Protein AF-A0A2N1MF14-F1 (afdb_monomer_lite)

Radius of gyration: 19.64 Å; chains: 1; bounding box: 44×33×58 Å

Foldseek 3Di:
DALVVLLVVLVVVLVVLVDPPDDLVNLLVVLVVDDLPVLDDPPPLVDQPPDADPVQFDPVVLVVDDPVVVVDTDGDFDPQVLRVLSVVCCRRPNGSPSSSSVLSSVLSVCSNCVVVVLPDVVLVVVPPPVVVPDPDDDDPPVDRPCRVVSSVVSSVSSDPRD

pLDDT: mean 80.28, std 15.84, range [40.56, 95.56]

Sequence (162 aa):
MNSTTAKNVLYDIFDFFCGNNITLNDIITYGNQIDLNNILLPTNFRTIYEEWDYNRRDDEAMKLISEKYADHVCIRSTADGNCFFNSALLIVYGHEENHIQLRLAVMIELMANADYYLQQKIFEQDVLYRDEALNTNMEKVDIFKKTQEYIAELKLMCKPHS

Organism: NCBI:txid588596

Structure (mmCIF, N/CA/C/O backbone):
data_AF-A0A2N1MF14-F1
#
_entry.id   AF-A0A2N1MF14-F1
#
loop_
_atom_site.group_PDB
_atom_site.id
_atom_site.type_symbol
_atom_site.label_atom_id
_atom_site.label_alt_id
_atom_site.label_comp_id
_atom_site.label_asym_id
_atom_site.label_entity_id
_atom_site.label_seq_id
_atom_site.pdbx_PDB_ins_code
_atom_site.Cartn_x
_atom_site.Cartn_y
_atom_site.Cartn_z
_atom_site.occupancy
_atom_site.B_iso_or_equiv
_atom_site.auth_seq_id
_atom_site.auth_comp_id
_atom_site.auth_asym_id
_atom_site.auth_atom_id
_atom_site.pdbx_PDB_model_num
ATOM 1 N N . MET A 1 1 ? -9.882 5.876 -11.319 1.00 81.31 1 MET A N 1
ATOM 2 C CA . MET A 1 1 ? -9.569 7.183 -10.679 1.00 81.31 1 MET A CA 1
ATOM 3 C C . MET A 1 1 ? -8.249 7.770 -11.212 1.00 81.31 1 MET A C 1
ATOM 5 O O . MET A 1 1 ? -7.378 6.991 -11.582 1.00 81.31 1 MET A O 1
ATOM 9 N N . ASN A 1 2 ? -8.071 9.103 -11.271 1.00 86.25 2 ASN A N 1
ATOM 10 C CA . ASN A 1 2 ? -6.777 9.723 -11.638 1.00 86.25 2 ASN A CA 1
ATOM 11 C C . ASN A 1 2 ? -5.845 9.894 -10.415 1.00 86.25 2 ASN A C 1
ATOM 13 O O . ASN A 1 2 ? -6.306 9.830 -9.275 1.00 86.25 2 ASN A O 1
ATOM 17 N N . SER A 1 3 ? -4.548 10.135 -10.649 1.00 86.00 3 SER A N 1
ATOM 18 C CA . SER A 1 3 ? -3.541 10.223 -9.576 1.00 86.00 3 SER A CA 1
ATOM 19 C C . SER A 1 3 ? -3.834 11.335 -8.561 1.00 86.00 3 SER A C 1
ATOM 21 O O . SER A 1 3 ? -3.721 11.102 -7.363 1.00 86.00 3 SER A O 1
ATOM 23 N N . THR A 1 4 ? -4.269 12.520 -9.004 1.00 89.69 4 THR A N 1
ATOM 24 C CA . THR A 1 4 ? -4.602 13.641 -8.107 1.00 89.69 4 THR A CA 1
ATOM 25 C C . THR A 1 4 ? -5.747 13.286 -7.165 1.00 89.69 4 THR A C 1
ATOM 27 O O . THR A 1 4 ? -5.641 13.498 -5.961 1.00 89.69 4 THR A O 1
ATOM 30 N N . THR A 1 5 ? -6.822 12.696 -7.689 1.00 90.25 5 THR A N 1
ATOM 31 C CA . THR A 1 5 ? -7.945 12.233 -6.868 1.00 90.25 5 THR A CA 1
ATOM 32 C C . THR A 1 5 ? -7.494 11.153 -5.886 1.00 90.25 5 THR A C 1
ATOM 34 O O . THR A 1 5 ? -7.848 11.230 -4.717 1.00 90.25 5 THR A O 1
ATOM 37 N N . ALA A 1 6 ? -6.661 10.201 -6.317 1.00 89.81 6 ALA A N 1
ATOM 38 C CA . ALA A 1 6 ? -6.153 9.154 -5.432 1.00 89.81 6 ALA A CA 1
ATOM 39 C C . ALA A 1 6 ? -5.268 9.707 -4.300 1.00 89.81 6 ALA A C 1
ATOM 41 O O . ALA A 1 6 ? -5.379 9.253 -3.165 1.00 89.81 6 ALA A O 1
ATOM 42 N N . LYS A 1 7 ? -4.440 10.728 -4.578 1.00 91.38 7 LYS A N 1
ATOM 43 C CA . LYS A 1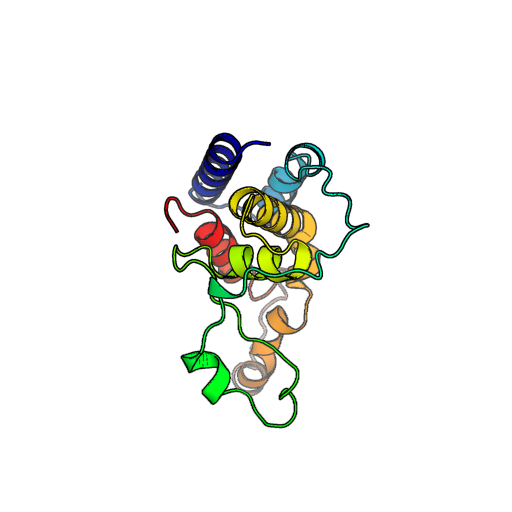 7 ? -3.668 11.439 -3.542 1.00 91.38 7 LYS A CA 1
ATOM 44 C C . LYS A 1 7 ? -4.578 12.118 -2.528 1.00 91.38 7 LYS A C 1
ATOM 46 O O . LYS A 1 7 ? -4.336 11.987 -1.337 1.00 91.38 7 LYS A O 1
ATOM 51 N N . ASN A 1 8 ? -5.628 12.795 -2.991 1.00 91.81 8 ASN A N 1
ATOM 52 C CA . ASN A 1 8 ? -6.576 13.453 -2.093 1.00 91.81 8 ASN A CA 1
ATOM 53 C C . ASN A 1 8 ? -7.269 12.438 -1.174 1.00 91.81 8 ASN A C 1
ATOM 55 O O . ASN A 1 8 ? -7.313 12.661 0.025 1.00 91.81 8 ASN A O 1
ATOM 59 N N . VAL A 1 9 ? -7.697 11.285 -1.700 1.00 92.06 9 VAL A N 1
ATOM 60 C CA . VAL A 1 9 ? -8.296 10.228 -0.865 1.00 92.06 9 VAL A CA 1
ATOM 61 C C . VAL A 1 9 ? -7.286 9.665 0.142 1.00 92.06 9 VAL A C 1
ATOM 63 O O . VAL A 1 9 ? -7.636 9.444 1.296 1.00 92.06 9 VAL A O 1
ATOM 66 N N . LEU A 1 10 ? -6.019 9.464 -0.245 1.00 93.12 10 LEU A N 1
ATOM 67 C CA . LEU A 1 10 ? -4.971 9.078 0.712 1.00 93.12 10 LEU A CA 1
ATOM 68 C C . LEU A 1 10 ? -4.800 10.123 1.824 1.00 93.12 10 LEU A C 1
ATOM 70 O O . LEU A 1 10 ? -4.579 9.745 2.971 1.00 93.12 10 LEU A O 1
ATOM 74 N N . TYR A 1 11 ? -4.922 11.413 1.503 1.00 93.19 11 TYR A N 1
ATOM 75 C CA . TYR A 1 11 ? -4.852 12.492 2.492 1.00 93.19 11 TYR A CA 1
ATOM 76 C C . TYR A 1 11 ? -6.065 12.484 3.419 1.00 93.19 11 TYR A C 1
ATOM 78 O O . TYR A 1 11 ? -5.887 12.573 4.629 1.00 93.19 11 TYR A O 1
ATOM 86 N N . ASP A 1 12 ? -7.266 12.266 2.884 1.00 93.50 12 ASP A N 1
ATOM 87 C CA . ASP A 1 12 ? -8.482 12.127 3.689 1.00 93.50 12 ASP A CA 1
ATOM 88 C C . ASP A 1 12 ? -8.366 10.941 4.668 1.00 93.50 12 ASP A C 1
ATOM 90 O O . ASP A 1 12 ? -8.719 11.055 5.844 1.00 93.50 12 ASP A O 1
ATOM 94 N N . ILE A 1 13 ? -7.793 9.816 4.217 1.00 94.44 13 ILE A N 1
ATOM 95 C CA . ILE A 1 13 ? -7.504 8.655 5.074 1.00 94.44 13 ILE A CA 1
ATOM 96 C C . ILE A 1 13 ? -6.434 8.998 6.127 1.00 94.44 13 ILE A C 1
ATOM 98 O O . ILE A 1 13 ? -6.546 8.598 7.287 1.00 94.44 13 ILE A O 1
ATOM 102 N N . PHE A 1 14 ? -5.387 9.740 5.761 1.00 94.69 14 PHE A N 1
ATOM 103 C CA . PHE A 1 14 ? -4.358 10.173 6.710 1.00 94.69 14 PHE A CA 1
ATOM 104 C C . PHE A 1 14 ? -4.931 11.066 7.817 1.00 94.69 14 PHE A C 1
ATOM 106 O O . PHE A 1 14 ? -4.598 10.885 8.992 1.00 94.69 14 PHE A O 1
ATOM 113 N N . ASP A 1 15 ? -5.804 12.003 7.450 1.00 93.44 15 ASP A N 1
ATOM 114 C CA . ASP A 1 15 ? -6.490 12.889 8.388 1.00 93.44 15 ASP A CA 1
ATOM 115 C C . ASP A 1 15 ? -7.451 12.102 9.279 1.00 93.44 15 ASP A C 1
ATOM 117 O O . ASP A 1 15 ? -7.472 12.323 10.494 1.00 93.44 15 ASP A O 1
ATOM 121 N N . PHE A 1 16 ? -8.154 11.109 8.719 1.00 94.06 16 PHE A N 1
ATOM 122 C CA . PHE A 1 16 ? -8.914 10.134 9.500 1.00 94.06 16 PHE A CA 1
ATOM 123 C C . PHE A 1 16 ? -8.021 9.475 10.559 1.00 94.06 16 PHE A C 1
ATOM 125 O O . PHE A 1 16 ? -8.363 9.547 11.736 1.00 94.06 16 PHE A O 1
ATOM 132 N N . PHE A 1 17 ? -6.834 8.968 10.191 1.00 92.56 17 PHE A N 1
ATOM 133 C CA . PHE A 1 17 ? -5.836 8.401 11.118 1.00 92.56 17 PHE A CA 1
ATOM 134 C C . PHE A 1 17 ? -5.217 9.401 12.117 1.00 92.56 17 PHE A C 1
ATOM 136 O O . PHE A 1 17 ? -4.496 9.008 13.044 1.00 92.56 17 PHE A O 1
ATOM 143 N N . CYS A 1 18 ? -5.422 10.704 11.936 1.00 89.44 18 CYS A N 1
ATOM 144 C CA . CYS A 1 18 ? -5.011 11.731 12.895 1.00 89.44 18 CYS A CA 1
ATOM 145 C C . CYS A 1 18 ? -6.083 12.036 13.947 1.00 89.44 18 CYS A C 1
ATOM 147 O O . CYS A 1 18 ? -5.783 12.740 14.913 1.00 89.44 18 CYS A O 1
ATOM 149 N N . GLY A 1 19 ? -7.290 11.483 13.803 1.00 84.75 19 GLY A N 1
ATOM 150 C CA . GLY A 1 19 ? -8.318 11.520 14.835 1.00 84.75 19 GLY A CA 1
ATOM 151 C C . GLY A 1 19 ? -7.860 10.869 16.146 1.00 84.75 19 GLY A C 1
ATOM 152 O O . GLY A 1 19 ? -7.051 9.942 16.167 1.00 84.75 19 GLY A O 1
ATOM 153 N N . ASN A 1 20 ? -8.387 11.358 17.269 1.00 76.50 20 ASN A N 1
ATOM 154 C CA . ASN A 1 20 ? -8.105 10.773 18.579 1.00 76.50 20 ASN A CA 1
ATOM 155 C C . ASN A 1 20 ? -8.898 9.468 18.770 1.00 76.50 20 ASN A C 1
ATOM 157 O O . ASN A 1 20 ? -10.085 9.425 18.459 1.00 76.50 20 ASN A O 1
ATOM 161 N N . ASN A 1 21 ? -8.267 8.458 19.381 1.00 82.81 21 ASN A N 1
ATOM 162 C CA . ASN A 1 21 ? -8.895 7.206 19.839 1.00 82.81 21 ASN A CA 1
ATOM 163 C C . ASN A 1 21 ? -9.539 6.333 18.746 1.00 82.81 21 ASN A C 1
ATOM 165 O O . ASN A 1 21 ? -10.567 5.707 18.989 1.00 82.81 21 ASN A O 1
ATOM 169 N N . ILE A 1 22 ? -8.931 6.264 17.562 1.00 88.56 22 ILE A N 1
ATOM 170 C CA . ILE A 1 22 ? -9.406 5.399 16.475 1.00 88.56 22 ILE A CA 1
ATOM 171 C C . ILE A 1 22 ? -9.307 3.935 16.895 1.00 88.56 22 ILE A C 1
ATOM 173 O O . ILE A 1 22 ? -8.244 3.461 17.306 1.00 88.56 22 ILE A O 1
ATOM 177 N N . THR A 1 23 ? -10.415 3.212 16.769 1.00 89.56 23 THR A N 1
ATOM 178 C CA . THR A 1 23 ? -10.470 1.772 17.014 1.00 89.56 23 THR A CA 1
ATOM 179 C C . THR A 1 23 ? -10.291 0.985 15.717 1.00 89.56 23 THR A C 1
ATOM 181 O O . THR A 1 23 ? -10.479 1.500 14.615 1.00 89.56 23 THR A O 1
ATOM 184 N N . LEU A 1 24 ? -9.970 -0.304 15.837 1.00 89.19 24 LEU A N 1
ATOM 185 C CA . LEU A 1 24 ? -9.882 -1.209 14.689 1.00 89.19 24 LEU A CA 1
ATOM 186 C C . LEU A 1 24 ? -11.206 -1.286 13.909 1.00 89.19 24 LEU A C 1
ATOM 188 O O . LEU A 1 24 ? -11.206 -1.286 12.680 1.00 89.19 24 LEU A O 1
ATOM 192 N N . ASN A 1 25 ? -12.338 -1.273 14.619 1.00 91.69 25 ASN A N 1
ATOM 193 C CA . ASN A 1 25 ? -13.659 -1.292 13.999 1.00 91.69 25 ASN A CA 1
ATOM 194 C C . ASN A 1 25 ? -13.942 -0.014 13.192 1.00 91.69 25 ASN A C 1
ATOM 196 O O . ASN A 1 25 ? -14.565 -0.090 12.133 1.00 91.69 25 ASN A O 1
ATOM 200 N N . ASP A 1 26 ? -13.466 1.146 13.655 1.00 93.88 26 ASP A N 1
ATOM 201 C CA . ASP A 1 26 ? -13.599 2.403 12.906 1.00 93.88 26 ASP A CA 1
ATOM 202 C C . ASP A 1 26 ? -12.845 2.324 11.576 1.00 93.88 26 ASP A C 1
ATOM 204 O O . ASP A 1 26 ? -13.363 2.744 10.544 1.00 93.88 26 ASP A O 1
ATOM 208 N N . ILE A 1 27 ? -11.649 1.728 11.586 1.00 93.75 27 ILE A N 1
ATOM 209 C CA . ILE A 1 27 ? -10.808 1.546 10.395 1.00 93.75 27 ILE A CA 1
ATOM 210 C C . ILE A 1 27 ? -11.480 0.615 9.389 1.00 93.75 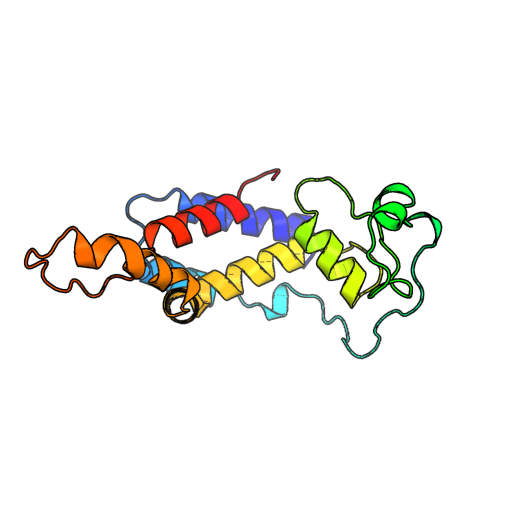27 ILE A C 1
ATOM 212 O O . ILE A 1 27 ? -11.586 0.967 8.215 1.00 93.75 27 ILE A O 1
ATOM 216 N N . ILE A 1 28 ? -11.968 -0.539 9.849 1.00 94.56 28 ILE A N 1
ATOM 217 C CA . ILE A 1 28 ? -12.679 -1.509 9.006 1.00 94.56 28 ILE A CA 1
ATOM 218 C C . ILE A 1 28 ? -13.940 -0.874 8.419 1.00 94.56 28 ILE A C 1
ATOM 220 O O . ILE A 1 28 ? -14.207 -0.997 7.223 1.00 94.56 28 ILE A O 1
ATOM 224 N N . THR A 1 29 ? -14.705 -0.153 9.241 1.00 95.56 29 THR A N 1
ATOM 225 C CA . THR A 1 29 ? -15.925 0.534 8.798 1.00 95.56 29 THR A CA 1
ATOM 226 C C . THR A 1 29 ? -15.607 1.588 7.742 1.00 95.56 29 THR A C 1
ATOM 228 O O . THR A 1 29 ? -16.283 1.636 6.719 1.00 95.56 29 THR A O 1
ATOM 231 N N . TYR A 1 30 ? -14.571 2.402 7.955 1.00 94.50 30 TYR A N 1
ATOM 232 C CA . TYR A 1 30 ? -14.156 3.432 7.004 1.00 94.50 30 TYR A CA 1
ATOM 233 C C . TYR A 1 30 ? -13.639 2.822 5.693 1.00 94.50 30 TYR A C 1
ATOM 235 O O . TYR A 1 30 ? -14.052 3.241 4.616 1.00 94.50 30 TYR A O 1
ATOM 243 N N . GLY A 1 31 ? -12.789 1.791 5.765 1.00 92.75 31 GLY A N 1
ATOM 244 C CA . GLY A 1 31 ? -12.264 1.095 4.586 1.00 92.75 31 GLY A CA 1
ATOM 245 C C . GLY A 1 31 ? -13.375 0.509 3.711 1.00 92.75 31 GLY A C 1
ATOM 246 O O . GLY A 1 31 ? -13.375 0.707 2.499 1.00 92.75 31 GLY A O 1
ATOM 247 N N . ASN A 1 32 ? -14.382 -0.116 4.329 1.00 92.94 32 ASN A N 1
ATOM 248 C CA . ASN A 1 32 ? -15.530 -0.698 3.623 1.00 92.94 32 ASN A CA 1
ATOM 249 C C . ASN A 1 32 ? -16.458 0.334 2.954 1.00 92.94 32 ASN A C 1
ATOM 251 O O . ASN A 1 32 ? -17.274 -0.039 2.112 1.00 92.94 32 ASN A O 1
ATOM 255 N N . GLN A 1 33 ? -16.362 1.622 3.302 1.00 92.19 33 GLN A N 1
ATOM 256 C CA . GLN A 1 33 ? -17.123 2.681 2.624 1.00 92.19 33 GLN A CA 1
ATOM 257 C C . GLN A 1 33 ? -16.535 3.039 1.255 1.00 92.19 33 GLN A C 1
ATOM 259 O O . GLN A 1 33 ? -17.223 3.657 0.438 1.00 92.19 33 GLN A O 1
ATOM 264 N N . ILE A 1 34 ? -15.276 2.673 0.992 1.00 88.44 34 ILE A N 1
ATOM 265 C CA . ILE A 1 34 ? -14.581 3.043 -0.236 1.00 88.44 34 ILE A CA 1
ATOM 266 C C . ILE A 1 34 ? -14.668 1.894 -1.242 1.00 88.44 34 ILE A C 1
ATOM 268 O O . ILE A 1 34 ? -14.060 0.841 -1.080 1.00 88.44 34 ILE A O 1
ATOM 272 N N . ASP A 1 35 ? -15.401 2.119 -2.329 1.00 82.81 35 ASP A N 1
ATOM 273 C CA . ASP A 1 35 ? -15.535 1.139 -3.406 1.00 82.81 35 ASP A CA 1
ATOM 274 C C . ASP A 1 35 ? -14.247 1.044 -4.245 1.00 82.81 35 ASP A C 1
ATOM 276 O O . ASP A 1 35 ? -13.939 1.919 -5.066 1.00 82.81 35 ASP A O 1
ATOM 280 N N . LEU A 1 36 ? -13.512 -0.058 -4.053 1.00 76.62 36 LEU A N 1
ATOM 281 C CA . LEU A 1 36 ? -12.275 -0.396 -4.766 1.00 76.62 36 LEU A CA 1
ATOM 282 C C . LEU A 1 36 ? -12.434 -0.408 -6.293 1.00 76.62 36 LEU A C 1
ATOM 284 O O . LEU A 1 36 ? -11.480 -0.071 -7.004 1.00 76.62 36 LEU A O 1
ATOM 288 N N . ASN A 1 37 ? -13.630 -0.716 -6.810 1.00 76.00 37 ASN A N 1
ATOM 289 C CA . ASN A 1 37 ? -13.884 -0.755 -8.254 1.00 76.00 37 ASN A CA 1
ATOM 290 C C . ASN A 1 37 ? -13.764 0.628 -8.911 1.00 76.00 37 ASN A C 1
ATOM 292 O O . ASN A 1 37 ? -13.523 0.724 -10.113 1.00 76.00 37 ASN A O 1
ATOM 296 N N . ASN A 1 38 ? -13.892 1.708 -8.134 1.00 73.38 38 ASN A N 1
ATOM 297 C CA . ASN A 1 38 ? -13.742 3.075 -8.638 1.00 73.38 38 ASN A CA 1
ATOM 298 C C . ASN A 1 38 ? -12.274 3.547 -8.661 1.00 73.38 38 ASN A C 1
ATOM 300 O O . ASN A 1 38 ? -11.947 4.567 -9.288 1.00 73.38 38 ASN A O 1
ATOM 304 N N . ILE A 1 39 ? -11.377 2.820 -7.986 1.00 75.81 39 ILE A N 1
ATOM 305 C CA . ILE A 1 39 ? -9.979 3.213 -7.772 1.00 75.81 39 ILE A CA 1
ATOM 306 C C . ILE A 1 39 ? -9.082 2.608 -8.835 1.00 75.81 39 ILE A C 1
ATOM 308 O O . ILE A 1 39 ? -8.461 3.354 -9.606 1.00 75.81 39 ILE A O 1
ATOM 312 N N . LEU A 1 40 ? -9.040 1.277 -8.886 1.00 66.06 40 LEU A N 1
ATOM 313 C CA . LEU A 1 40 ? -8.267 0.559 -9.884 1.00 66.06 40 LEU A CA 1
ATOM 314 C C . LEU A 1 40 ? -8.953 0.753 -11.233 1.00 66.06 40 LEU A C 1
ATOM 316 O O . LEU A 1 40 ? -10.145 0.500 -11.394 1.00 66.06 40 LEU A O 1
ATOM 320 N N . LEU A 1 41 ? -8.201 1.254 -12.214 1.00 57.91 41 LEU A N 1
ATOM 321 C CA . LEU A 1 41 ? -8.650 1.154 -13.597 1.00 57.91 41 LEU A CA 1
ATOM 322 C C . LEU A 1 41 ? -8.855 -0.338 -13.905 1.00 57.91 41 LEU A C 1
ATOM 324 O O . LEU A 1 41 ? -8.143 -1.161 -13.329 1.00 57.91 41 LEU A O 1
ATOM 328 N N . PRO A 1 42 ? -9.787 -0.708 -14.798 1.00 53.38 42 PRO A N 1
ATOM 329 C CA . PRO A 1 42 ? -9.898 -2.073 -15.287 1.00 53.38 42 PRO A CA 1
ATOM 330 C C . PRO A 1 42 ? -8.670 -2.368 -16.154 1.00 53.38 42 PRO A C 1
ATOM 332 O O . PRO A 1 42 ? -8.730 -2.391 -17.382 1.00 53.38 42 PRO A O 1
ATOM 335 N N . THR A 1 43 ? -7.513 -2.534 -15.525 1.00 53.47 43 THR A N 1
ATOM 336 C CA . THR A 1 43 ? -6.342 -3.096 -16.161 1.00 53.47 43 THR A CA 1
ATOM 337 C C . THR A 1 43 ? -6.667 -4.558 -16.374 1.00 53.47 43 THR A C 1
ATOM 339 O O . THR A 1 43 ? -6.756 -5.364 -15.451 1.00 53.47 43 THR A O 1
ATOM 342 N N . ASN A 1 44 ? -6.948 -4.887 -17.629 1.00 51.28 44 ASN A N 1
ATOM 343 C CA . ASN A 1 44 ? -7.098 -6.260 -18.063 1.00 51.28 44 ASN A CA 1
ATOM 344 C C . ASN A 1 44 ? -5.782 -6.983 -17.733 1.00 51.28 44 ASN A C 1
ATOM 346 O O . ASN A 1 44 ? -4.822 -6.884 -18.490 1.00 51.28 44 ASN A O 1
ATOM 350 N N . PHE A 1 45 ? -5.747 -7.752 -16.640 1.00 54.06 45 PHE A N 1
ATOM 351 C CA . PHE A 1 45 ? -4.633 -8.638 -16.253 1.00 54.06 45 PHE A CA 1
ATOM 352 C C . PHE A 1 45 ? -4.308 -9.715 -17.309 1.00 54.06 45 PHE A C 1
ATOM 354 O O . PHE A 1 45 ? -3.487 -10.597 -17.087 1.00 54.06 45 PHE A O 1
ATOM 361 N N . ARG A 1 46 ? -4.987 -9.683 -18.461 1.00 51.94 46 ARG A N 1
ATOM 362 C CA . ARG A 1 46 ? -4.844 -10.634 -19.559 1.00 51.94 46 ARG A CA 1
ATOM 363 C C . ARG A 1 46 ? -3.525 -10.500 -20.311 1.00 51.94 46 ARG A C 1
ATOM 365 O O . ARG A 1 46 ? -3.168 -11.442 -21.010 1.00 51.94 46 ARG A O 1
ATOM 372 N N . THR A 1 47 ? -2.829 -9.375 -20.169 1.00 54.31 47 THR A N 1
ATOM 373 C CA . THR A 1 47 ? -1.570 -9.127 -20.868 1.00 54.31 47 THR A CA 1
ATOM 374 C C . THR A 1 47 ? -0.516 -8.726 -19.848 1.00 54.31 47 THR A C 1
ATOM 376 O O . THR A 1 47 ? -0.437 -7.569 -19.446 1.00 54.31 47 THR A O 1
ATOM 379 N N . ILE A 1 48 ? 0.282 -9.697 -19.406 1.00 58.16 48 ILE A N 1
ATOM 380 C CA . ILE A 1 48 ? 1.580 -9.393 -18.806 1.00 58.16 48 ILE A CA 1
ATOM 381 C C . ILE A 1 48 ? 2.417 -8.819 -19.949 1.00 58.16 48 ILE A C 1
ATOM 383 O O . ILE A 1 48 ? 2.561 -9.460 -20.990 1.00 58.16 48 ILE A O 1
ATOM 387 N N . TYR A 1 49 ? 2.899 -7.589 -19.799 1.00 60.12 49 TYR A N 1
ATOM 388 C CA . TYR A 1 49 ? 3.816 -7.014 -20.775 1.00 60.12 49 TYR A CA 1
ATOM 389 C C . TYR A 1 49 ? 5.176 -7.699 -20.610 1.00 60.12 49 TYR A C 1
ATOM 391 O O . TYR A 1 49 ? 5.864 -7.503 -19.610 1.00 60.12 49 TYR A O 1
ATOM 399 N N . GLU A 1 50 ? 5.538 -8.539 -21.579 1.00 56.72 50 GLU A N 1
ATOM 400 C CA . GLU A 1 50 ? 6.844 -9.215 -21.637 1.00 56.72 50 GLU A CA 1
ATOM 401 C C . GLU A 1 50 ? 7.957 -8.290 -22.161 1.00 56.72 50 GLU A C 1
ATOM 403 O O . GLU A 1 50 ? 9.138 -8.599 -22.028 1.00 56.72 50 GLU A O 1
ATOM 408 N N . GLU A 1 51 ? 7.597 -7.141 -22.743 1.00 63.12 51 GLU A N 1
ATOM 409 C CA . GLU A 1 51 ? 8.548 -6.158 -23.261 1.00 63.12 51 GLU A CA 1
ATOM 410 C C . GLU A 1 51 ? 8.790 -5.053 -22.234 1.00 63.12 51 GLU A C 1
ATOM 412 O O . GLU A 1 51 ? 7.888 -4.290 -21.882 1.00 63.12 51 GLU A O 1
ATOM 417 N N . TRP A 1 52 ? 10.022 -4.985 -21.730 1.00 69.50 52 TRP A N 1
ATOM 418 C CA . TRP A 1 52 ? 10.449 -4.014 -20.725 1.00 69.50 52 TRP A CA 1
ATOM 419 C C . TRP A 1 52 ? 11.421 -3.012 -21.352 1.00 69.50 52 TRP A C 1
ATOM 421 O O . TRP A 1 52 ? 12.201 -3.356 -22.242 1.00 69.50 52 TRP A O 1
ATOM 431 N N . ASP A 1 53 ? 11.400 -1.761 -20.887 1.00 74.81 53 ASP A N 1
ATOM 432 C CA . ASP A 1 53 ? 12.330 -0.736 -21.369 1.00 74.81 53 ASP A CA 1
ATOM 433 C C . ASP A 1 53 ? 13.767 -1.075 -20.941 1.00 74.81 53 ASP A C 1
ATOM 435 O O . ASP A 1 53 ? 14.140 -0.918 -19.775 1.00 74.81 53 ASP A O 1
ATOM 439 N N . TYR A 1 54 ? 14.587 -1.518 -21.898 1.00 74.00 54 TYR A N 1
ATOM 440 C CA . TYR A 1 54 ? 15.997 -1.862 -21.690 1.00 74.00 54 TYR A CA 1
ATOM 441 C C . TYR A 1 54 ? 16.807 -0.736 -21.037 1.00 74.00 54 TYR A C 1
ATOM 443 O O . TYR A 1 54 ? 17.762 -1.021 -20.313 1.00 74.00 54 TYR A O 1
ATOM 451 N N . ASN A 1 55 ? 16.420 0.530 -21.229 1.00 82.81 55 ASN A N 1
ATOM 452 C CA . ASN A 1 55 ? 17.106 1.666 -20.607 1.00 82.81 55 ASN A CA 1
ATOM 453 C C . ASN A 1 55 ? 16.929 1.706 -19.083 1.00 82.81 55 ASN A C 1
ATOM 455 O O . ASN A 1 55 ? 17.660 2.418 -18.394 1.00 82.81 55 ASN A O 1
ATOM 459 N N . ARG A 1 56 ? 15.966 0.950 -18.545 1.00 83.19 56 ARG A N 1
ATOM 460 C CA . ARG A 1 56 ? 15.701 0.851 -17.108 1.00 83.19 56 ARG A CA 1
ATOM 461 C C . ARG A 1 56 ? 16.465 -0.282 -16.430 1.00 83.19 56 ARG A C 1
ATOM 463 O O . ARG A 1 56 ? 16.303 -0.455 -15.222 1.00 83.19 56 ARG A O 1
ATOM 470 N N . ARG A 1 57 ? 17.282 -1.055 -17.153 1.00 87.75 57 ARG A N 1
ATOM 471 C CA . ARG A 1 57 ? 18.127 -2.091 -16.545 1.00 87.75 57 ARG A CA 1
ATOM 472 C C . ARG A 1 57 ? 19.070 -1.469 -15.515 1.00 87.75 57 ARG A C 1
ATOM 474 O O . ARG A 1 57 ? 19.723 -0.463 -15.780 1.00 87.75 57 ARG A O 1
ATOM 481 N N . ASP A 1 58 ? 19.159 -2.087 -14.343 1.00 90.75 58 ASP A N 1
ATOM 482 C CA . ASP A 1 58 ? 20.082 -1.660 -13.296 1.00 90.75 58 ASP A CA 1
ATOM 483 C C . ASP A 1 58 ? 21.370 -2.489 -13.326 1.00 90.75 58 ASP A C 1
ATOM 485 O O . ASP A 1 58 ? 21.477 -3.528 -12.675 1.00 90.75 58 ASP A O 1
ATOM 489 N N . ASP A 1 59 ? 22.357 -2.032 -14.098 1.00 90.62 59 ASP A N 1
ATOM 490 C CA . ASP A 1 59 ? 23.626 -2.744 -14.295 1.00 90.62 59 ASP A CA 1
ATOM 491 C C . ASP A 1 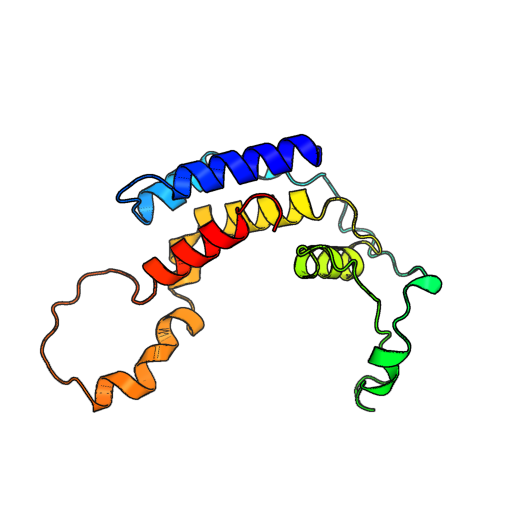59 ? 24.432 -2.957 -13.004 1.00 90.62 59 ASP A C 1
ATOM 493 O O . ASP A 1 59 ? 25.197 -3.918 -12.917 1.00 90.62 59 ASP A O 1
ATOM 497 N N . GLU A 1 60 ? 24.274 -2.098 -11.994 1.00 91.38 60 GLU A N 1
ATOM 498 C CA . GLU A 1 60 ? 24.944 -2.287 -10.703 1.00 91.38 60 GLU A CA 1
ATOM 499 C C . GLU A 1 60 ? 24.248 -3.374 -9.886 1.00 91.38 60 GLU A C 1
ATOM 501 O O . GLU A 1 60 ? 24.916 -4.259 -9.350 1.00 91.38 60 GLU A O 1
ATOM 506 N N . ALA A 1 61 ? 22.911 -3.377 -9.855 1.00 90.06 61 ALA A N 1
ATOM 507 C CA . ALA A 1 61 ? 22.157 -4.445 -9.201 1.00 90.06 61 ALA A CA 1
ATOM 508 C C . ALA A 1 61 ? 22.368 -5.805 -9.891 1.00 90.06 61 ALA A C 1
ATOM 510 O O . ALA A 1 61 ? 22.487 -6.823 -9.210 1.00 90.06 61 ALA A O 1
ATOM 511 N N . MET A 1 62 ? 22.514 -5.823 -11.223 1.00 91.75 62 MET A N 1
ATOM 512 C CA . MET A 1 62 ? 22.823 -7.037 -11.993 1.00 91.75 62 MET A CA 1
ATOM 513 C C . MET A 1 62 ? 24.099 -7.745 -11.515 1.00 91.75 62 MET A C 1
ATOM 515 O O . MET A 1 62 ? 24.159 -8.971 -11.558 1.00 91.75 62 MET A O 1
ATOM 519 N N . LYS A 1 63 ? 25.109 -7.006 -11.030 1.00 92.56 63 LYS A N 1
ATOM 520 C CA . LYS A 1 63 ? 26.366 -7.588 -10.511 1.00 92.56 63 LYS A CA 1
ATOM 521 C C . LYS A 1 63 ? 26.180 -8.335 -9.189 1.00 92.56 63 LYS A C 1
ATOM 523 O O . LYS A 1 63 ? 27.056 -9.101 -8.798 1.00 92.56 63 LYS A O 1
ATOM 528 N N . LEU A 1 64 ? 25.077 -8.079 -8.487 1.00 93.06 64 LEU A N 1
ATOM 529 C CA . LEU A 1 64 ? 24.771 -8.648 -7.175 1.00 93.06 64 LEU A CA 1
ATOM 530 C C . LEU A 1 64 ? 23.851 -9.872 -7.266 1.00 93.06 64 LEU A C 1
ATOM 532 O O . LEU A 1 64 ? 23.613 -10.537 -6.256 1.00 93.06 64 LEU A O 1
ATOM 536 N N . ILE A 1 65 ? 23.323 -10.175 -8.455 1.00 90.75 65 ILE A N 1
ATOM 537 C CA . ILE A 1 65 ? 22.448 -11.325 -8.661 1.00 90.75 65 ILE A CA 1
ATOM 538 C C . ILE A 1 65 ? 23.265 -12.614 -8.509 1.00 90.75 65 ILE A C 1
ATOM 540 O O . ILE A 1 65 ? 24.283 -12.817 -9.166 1.00 90.75 65 ILE A O 1
ATOM 544 N N . SER A 1 66 ? 22.802 -13.508 -7.634 1.00 92.75 66 SER A N 1
ATOM 545 C CA . SER A 1 66 ? 23.363 -14.856 -7.492 1.00 92.75 66 SER A CA 1
ATOM 546 C C . SER A 1 66 ? 23.204 -15.659 -8.787 1.00 92.75 66 SER A C 1
ATOM 548 O O . SER A 1 66 ? 22.173 -15.553 -9.445 1.00 92.75 66 SER A O 1
ATOM 550 N N . GLU A 1 67 ? 24.153 -16.551 -9.092 1.00 91.56 67 GLU A N 1
ATOM 551 C CA . GLU A 1 67 ? 24.100 -17.453 -10.259 1.00 91.56 67 GLU A CA 1
ATOM 552 C C . GLU A 1 67 ? 22.765 -18.204 -10.403 1.00 91.56 67 GLU A C 1
ATOM 554 O O . GLU A 1 67 ? 22.307 -18.443 -11.516 1.00 91.56 67 GLU A O 1
ATOM 559 N N . LYS A 1 68 ? 22.087 -18.514 -9.286 1.00 94.31 68 LYS A N 1
ATOM 560 C CA . LYS A 1 68 ? 20.755 -19.145 -9.289 1.00 94.31 68 LYS A CA 1
ATOM 561 C C . LYS A 1 68 ? 19.706 -18.349 -10.083 1.00 94.31 68 LYS A C 1
ATOM 563 O O . LYS A 1 68 ? 18.745 -18.933 -10.574 1.00 94.31 68 LYS A O 1
ATOM 568 N N . TYR A 1 69 ? 19.865 -17.034 -10.174 1.00 91.00 69 TYR A N 1
ATOM 569 C CA . TYR A 1 69 ? 18.941 -16.119 -10.838 1.00 91.00 69 TYR A CA 1
ATOM 570 C C . TYR A 1 69 ? 19.597 -15.434 -12.046 1.00 91.00 69 TYR A C 1
ATOM 572 O O . TYR A 1 69 ? 19.181 -14.341 -12.411 1.00 91.00 69 TYR A O 1
ATOM 580 N N . ALA A 1 70 ? 20.606 -16.054 -12.671 1.00 86.31 70 ALA A N 1
ATOM 581 C CA . ALA A 1 70 ? 21.350 -15.467 -13.792 1.00 86.31 70 ALA A CA 1
ATOM 582 C C . ALA A 1 70 ? 20.463 -15.029 -14.975 1.00 86.31 70 ALA A C 1
ATOM 584 O O . ALA A 1 70 ? 20.799 -14.070 -15.666 1.00 86.31 70 ALA A O 1
ATOM 585 N N . ASP A 1 71 ? 19.314 -15.684 -15.163 1.00 88.88 71 ASP A N 1
ATOM 586 C CA . ASP A 1 71 ? 18.347 -15.355 -16.218 1.00 88.88 71 ASP A CA 1
ATOM 587 C C . ASP A 1 71 ? 17.407 -14.188 -15.850 1.00 88.88 71 ASP A C 1
ATOM 589 O O . ASP A 1 71 ? 16.583 -13.772 -16.662 1.00 88.88 71 ASP A O 1
ATOM 593 N N . HIS A 1 72 ? 17.486 -13.662 -14.622 1.00 87.62 72 HIS A N 1
ATOM 594 C CA . HIS A 1 72 ? 16.663 -12.535 -14.182 1.00 87.62 72 HIS A CA 1
ATOM 595 C C . HIS A 1 72 ? 17.322 -11.207 -14.547 1.00 87.62 72 HIS A C 1
ATOM 597 O O . HIS A 1 72 ? 18.543 -11.058 -14.516 1.00 87.62 72 HIS A O 1
ATOM 603 N N . VAL A 1 73 ? 16.490 -10.206 -14.825 1.00 86.88 73 VAL A N 1
ATOM 604 C CA . VAL A 1 73 ? 16.933 -8.841 -15.106 1.00 86.88 73 VAL A CA 1
ATOM 605 C C . VAL A 1 73 ? 16.494 -7.926 -13.969 1.00 86.88 73 VAL A C 1
ATOM 607 O O . VAL A 1 73 ? 15.309 -7.837 -13.655 1.00 86.88 73 VAL A O 1
ATOM 610 N N . CYS A 1 74 ? 17.444 -7.216 -13.361 1.00 89.50 74 CYS A N 1
ATOM 611 C CA . CYS A 1 74 ? 17.143 -6.130 -12.436 1.00 89.50 74 CYS A CA 1
ATOM 612 C C . CYS A 1 74 ? 16.682 -4.897 -13.213 1.00 89.50 74 CYS A C 1
ATOM 614 O O . CYS A 1 74 ? 17.424 -4.369 -14.045 1.00 89.50 74 CYS A O 1
ATOM 616 N N . ILE A 1 75 ? 15.485 -4.407 -12.893 1.00 88.62 75 ILE A N 1
ATOM 617 C CA . ILE A 1 75 ? 14.966 -3.131 -13.387 1.00 88.62 75 ILE A CA 1
ATOM 618 C C . ILE A 1 75 ? 14.998 -2.104 -12.262 1.00 88.62 75 ILE A C 1
ATOM 620 O O . ILE A 1 75 ? 14.586 -2.381 -11.135 1.00 88.62 75 ILE A O 1
ATOM 624 N N . ARG A 1 76 ? 15.435 -0.889 -12.592 1.00 90.38 76 ARG A N 1
ATOM 625 C CA . ARG A 1 76 ? 15.385 0.264 -11.702 1.00 90.38 76 ARG A CA 1
ATOM 626 C C . ARG A 1 76 ? 13.979 0.861 -11.645 1.00 90.38 76 ARG A C 1
ATOM 628 O O . ARG A 1 76 ? 13.474 1.412 -12.633 1.00 90.38 76 ARG A O 1
ATOM 635 N N . SER A 1 77 ? 13.390 0.830 -10.454 1.00 91.50 77 SER A N 1
ATOM 636 C CA . SER A 1 77 ? 12.196 1.613 -10.142 1.00 91.50 77 SER A CA 1
ATOM 637 C C . SER A 1 77 ? 12.537 3.076 -9.846 1.00 91.50 77 SER A C 1
ATOM 639 O O . SER A 1 77 ? 13.628 3.374 -9.353 1.00 91.50 77 SER A O 1
ATOM 641 N N . THR A 1 78 ? 11.592 3.986 -10.050 1.00 90.94 78 THR A N 1
ATOM 642 C CA . THR A 1 78 ? 11.728 5.389 -9.638 1.00 90.94 78 THR A CA 1
ATOM 643 C C . THR A 1 78 ? 11.845 5.500 -8.111 1.00 90.94 78 THR A C 1
ATOM 645 O O . THR A 1 78 ? 11.063 4.906 -7.364 1.00 90.94 78 THR A O 1
ATOM 648 N N . ALA A 1 79 ? 12.847 6.252 -7.642 1.00 87.38 79 ALA A N 1
ATOM 649 C CA . ALA A 1 79 ? 13.160 6.460 -6.226 1.00 87.38 79 ALA A CA 1
ATOM 650 C C . ALA A 1 79 ? 12.445 7.704 -5.660 1.00 87.38 79 ALA A C 1
ATOM 652 O O . ALA A 1 79 ? 13.079 8.684 -5.278 1.00 87.38 79 ALA A O 1
ATOM 653 N N . ASP A 1 80 ? 11.114 7.666 -5.631 1.00 87.38 80 ASP A N 1
ATOM 654 C CA . ASP A 1 80 ? 10.229 8.764 -5.203 1.00 87.38 80 ASP A CA 1
ATOM 655 C C . ASP A 1 80 ? 9.465 8.453 -3.902 1.00 87.38 80 ASP A C 1
ATOM 657 O O . ASP A 1 80 ? 8.439 9.066 -3.621 1.00 87.38 80 ASP A O 1
ATOM 661 N N . GLY A 1 81 ? 9.935 7.453 -3.150 1.00 84.81 81 GLY A N 1
ATOM 662 C CA . GLY A 1 81 ? 9.274 6.959 -1.941 1.00 84.81 81 GLY A CA 1
ATOM 663 C C . GLY A 1 81 ? 8.056 6.054 -2.191 1.00 84.81 81 GLY A C 1
ATOM 664 O O . GLY A 1 81 ? 7.575 5.390 -1.276 1.00 84.81 81 GLY A O 1
ATOM 665 N N . ASN A 1 82 ? 7.648 5.879 -3.454 1.00 89.00 82 ASN A N 1
ATOM 666 C CA . ASN A 1 82 ? 6.640 4.907 -3.892 1.00 89.00 82 ASN A CA 1
ATOM 667 C C . ASN A 1 82 ? 7.279 3.690 -4.586 1.00 89.00 82 ASN A C 1
ATOM 669 O O . ASN A 1 82 ? 6.597 2.936 -5.281 1.00 89.00 82 ASN A O 1
ATOM 673 N N . CYS A 1 83 ? 8.582 3.463 -4.375 1.00 89.69 83 CYS A N 1
ATOM 674 C CA . CYS A 1 83 ? 9.379 2.457 -5.082 1.00 89.69 83 CYS A CA 1
ATOM 675 C C . CYS A 1 83 ? 8.805 1.033 -4.993 1.00 89.69 83 CYS A C 1
ATOM 677 O O . CYS A 1 83 ? 8.901 0.288 -5.965 1.00 89.69 83 CYS A O 1
ATOM 679 N N . PHE A 1 84 ? 8.160 0.665 -3.881 1.00 90.94 84 PHE A N 1
ATOM 680 C CA . PHE A 1 84 ? 7.464 -0.619 -3.750 1.00 90.94 84 PHE A CA 1
ATOM 681 C C . PHE A 1 84 ? 6.319 -0.756 -4.767 1.00 90.94 84 PHE A C 1
ATOM 683 O O . PHE A 1 84 ? 6.271 -1.728 -5.518 1.00 90.94 84 PHE A O 1
ATOM 690 N N . PHE A 1 85 ? 5.434 0.242 -4.847 1.00 91.12 85 PHE A N 1
ATOM 691 C CA . PHE A 1 85 ? 4.300 0.247 -5.776 1.00 91.12 85 PHE A CA 1
ATOM 692 C C . PHE A 1 85 ? 4.756 0.406 -7.227 1.00 91.12 85 PHE A C 1
ATOM 694 O O . PHE A 1 85 ? 4.240 -0.273 -8.110 1.00 91.12 85 PHE A O 1
ATOM 701 N N . ASN A 1 86 ? 5.770 1.240 -7.461 1.00 91.31 86 ASN A N 1
ATOM 702 C CA . ASN A 1 86 ? 6.434 1.376 -8.754 1.00 91.31 86 ASN A CA 1
ATOM 703 C C . ASN A 1 86 ? 6.986 0.023 -9.235 1.00 91.31 8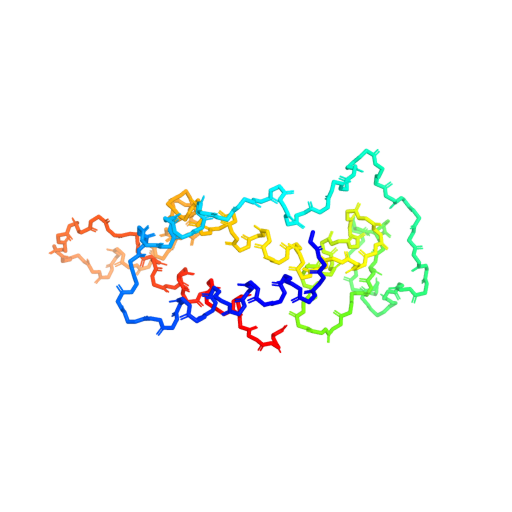6 ASN A C 1
ATOM 705 O O . ASN A 1 86 ? 6.695 -0.407 -10.348 1.00 91.31 86 ASN A O 1
ATOM 709 N N . SER A 1 87 ? 7.707 -0.693 -8.369 1.00 90.69 87 SER A N 1
ATOM 710 C CA . SER A 1 87 ? 8.261 -2.018 -8.676 1.00 90.69 87 SER A CA 1
ATOM 711 C C . SER A 1 87 ? 7.167 -3.052 -8.932 1.00 90.69 87 SER A C 1
ATOM 713 O O . SER A 1 87 ? 7.258 -3.816 -9.888 1.00 90.69 87 SER A O 1
ATOM 715 N N . ALA A 1 88 ? 6.107 -3.060 -8.119 1.00 89.88 88 ALA A N 1
ATOM 716 C CA . ALA A 1 88 ? 4.975 -3.960 -8.319 1.00 89.88 88 ALA A CA 1
ATOM 717 C C . ALA A 1 88 ? 4.306 -3.734 -9.686 1.00 89.88 88 ALA A C 1
ATOM 719 O O . ALA A 1 88 ? 4.000 -4.692 -10.392 1.00 89.88 88 ALA A O 1
ATOM 720 N N . LEU A 1 89 ? 4.132 -2.476 -10.098 1.00 87.25 89 LEU A N 1
ATOM 721 C CA . LEU A 1 89 ? 3.561 -2.153 -11.404 1.00 87.25 89 LEU A CA 1
ATOM 722 C C . LEU A 1 89 ? 4.512 -2.450 -12.562 1.00 87.25 89 LEU A C 1
ATOM 724 O O . LEU A 1 89 ? 4.047 -2.899 -13.604 1.00 87.25 89 LEU A O 1
ATOM 728 N N . LEU A 1 90 ? 5.825 -2.289 -12.385 1.00 86.44 90 LEU A N 1
ATOM 729 C CA . LEU A 1 90 ? 6.806 -2.741 -13.375 1.00 86.44 90 LEU A CA 1
ATOM 730 C C . LEU A 1 90 ? 6.712 -4.251 -13.608 1.00 86.44 90 LEU A C 1
ATOM 732 O O . LEU A 1 90 ? 6.717 -4.683 -14.754 1.00 86.44 90 LEU A O 1
ATOM 736 N N . ILE A 1 91 ? 6.565 -5.041 -12.542 1.00 84.25 91 ILE A N 1
ATOM 737 C CA . ILE A 1 91 ? 6.439 -6.503 -12.642 1.00 84.25 91 ILE A CA 1
ATOM 738 C C . ILE A 1 91 ? 5.137 -6.903 -13.351 1.00 84.25 91 ILE A C 1
ATOM 740 O O . ILE A 1 91 ? 5.136 -7.833 -14.152 1.00 84.25 91 ILE A O 1
ATOM 744 N N . VAL A 1 92 ? 4.025 -6.226 -13.048 1.00 80.75 92 VAL A N 1
ATOM 745 C CA . VAL A 1 92 ? 2.696 -6.617 -13.552 1.00 80.75 92 VAL A CA 1
ATOM 746 C C . VAL A 1 92 ? 2.391 -6.023 -14.934 1.00 80.75 92 VAL A C 1
ATOM 748 O O . VAL A 1 92 ? 1.798 -6.703 -15.771 1.00 80.75 92 VAL A O 1
ATOM 751 N N . TYR A 1 93 ? 2.789 -4.774 -15.187 1.00 79.19 93 TYR A N 1
ATOM 752 C CA . TYR A 1 93 ? 2.405 -3.989 -16.369 1.00 79.19 93 TYR A CA 1
ATOM 753 C C . TYR A 1 93 ? 3.584 -3.453 -17.191 1.00 79.19 93 TYR A C 1
ATOM 755 O O . TYR A 1 93 ? 3.359 -2.867 -18.245 1.00 79.19 93 TYR A O 1
ATOM 763 N N . GLY A 1 94 ? 4.830 -3.598 -16.733 1.00 80.62 94 GLY A N 1
ATOM 764 C CA . GLY A 1 94 ? 6.004 -3.059 -17.433 1.00 80.62 94 GLY A CA 1
ATOM 765 C C . GLY A 1 94 ? 6.179 -1.536 -17.323 1.00 80.62 94 GLY A C 1
ATOM 766 O O . GLY A 1 94 ? 7.123 -0.983 -17.883 1.00 80.62 94 GLY A O 1
ATOM 767 N N . HIS A 1 95 ? 5.316 -0.839 -16.577 1.00 84.44 95 HIS A N 1
ATOM 768 C CA . HIS A 1 95 ? 5.385 0.609 -16.358 1.00 84.44 95 HIS A CA 1
ATOM 769 C C . HIS A 1 95 ? 4.948 0.989 -14.938 1.00 84.44 95 HIS A C 1
ATOM 771 O O . HIS A 1 95 ? 4.232 0.248 -14.279 1.00 84.44 95 HIS A O 1
ATOM 777 N N . GLU A 1 96 ? 5.305 2.186 -14.476 1.00 88.69 96 GLU A N 1
ATOM 778 C CA . GLU A 1 96 ? 5.011 2.664 -13.107 1.00 88.69 96 GLU A CA 1
ATOM 779 C C . GLU A 1 96 ? 3.754 3.544 -13.018 1.00 88.69 96 GLU A C 1
ATOM 781 O O . GLU A 1 96 ? 3.458 4.139 -11.976 1.00 88.69 96 GLU A O 1
ATOM 786 N N . GLU A 1 97 ? 3.012 3.673 -14.120 1.00 85.69 97 GLU A N 1
ATOM 787 C CA . GLU A 1 97 ? 1.769 4.435 -14.127 1.00 85.69 97 GLU A CA 1
ATOM 788 C C . GLU A 1 97 ? 0.762 3.852 -13.136 1.00 85.69 97 GLU A C 1
ATOM 790 O O . GLU A 1 97 ? 0.558 2.643 -13.066 1.00 85.69 97 GLU A O 1
ATOM 795 N N . ASN A 1 98 ? 0.064 4.736 -12.425 1.00 86.88 98 ASN A N 1
ATOM 796 C CA . ASN A 1 98 ? -0.952 4.404 -11.426 1.00 86.88 98 ASN A CA 1
ATOM 797 C C . ASN A 1 98 ? -0.435 3.856 -10.080 1.00 86.88 98 ASN A C 1
ATOM 799 O O . ASN A 1 98 ? -1.218 3.293 -9.314 1.00 86.88 98 ASN A O 1
ATOM 803 N N . HIS A 1 99 ? 0.841 4.066 -9.732 1.00 89.69 99 HIS A N 1
ATOM 804 C CA . HIS A 1 99 ? 1.403 3.656 -8.430 1.00 89.69 99 HIS A CA 1
ATOM 805 C C . HIS A 1 99 ? 0.640 4.222 -7.230 1.00 89.69 99 HIS A C 1
ATOM 807 O O . HIS A 1 99 ? 0.451 3.518 -6.242 1.00 89.69 99 HIS A O 1
ATOM 813 N N . ILE A 1 100 ? 0.122 5.450 -7.328 1.00 90.62 100 ILE A N 1
ATOM 814 C CA . ILE A 1 100 ? -0.714 6.042 -6.275 1.00 90.62 100 ILE A CA 1
ATOM 815 C C . ILE A 1 100 ? -2.054 5.312 -6.149 1.00 90.62 100 ILE A C 1
ATOM 817 O O . ILE A 1 100 ? -2.524 5.082 -5.039 1.00 90.62 100 ILE A O 1
ATOM 821 N N . GLN A 1 101 ? -2.679 4.935 -7.264 1.00 90.50 101 GLN A N 1
ATOM 822 C CA . GLN A 1 101 ? -3.931 4.183 -7.247 1.00 90.50 101 GLN A CA 1
ATOM 823 C C . GLN A 1 101 ? -3.716 2.779 -6.679 1.00 90.50 101 GLN A C 1
ATOM 825 O O . GLN A 1 101 ? -4.547 2.323 -5.899 1.00 90.50 101 GLN A O 1
ATOM 830 N N . LEU A 1 102 ? -2.597 2.122 -7.009 1.00 90.25 102 LEU A N 1
ATOM 831 C CA . LEU A 1 102 ? -2.231 0.844 -6.397 1.00 90.25 102 LEU A CA 1
ATOM 832 C C . LEU A 1 102 ? -2.002 1.001 -4.889 1.00 90.25 102 LEU A C 1
ATOM 834 O O . LEU A 1 102 ? -2.544 0.218 -4.115 1.00 90.25 102 LEU A O 1
ATOM 838 N N . ARG A 1 103 ? -1.264 2.036 -4.467 1.00 92.06 103 ARG A N 1
ATOM 839 C CA . ARG A 1 103 ? -1.068 2.376 -3.051 1.00 92.06 103 ARG A CA 1
ATOM 840 C C . ARG A 1 103 ? -2.401 2.554 -2.334 1.00 92.06 103 ARG A C 1
ATOM 842 O O . ARG A 1 103 ? -2.622 1.917 -1.313 1.00 92.06 103 ARG A O 1
ATOM 849 N N . LEU A 1 104 ? -3.311 3.351 -2.891 1.00 92.00 104 LEU A N 1
ATOM 850 C CA . LEU A 1 104 ? -4.649 3.559 -2.335 1.00 92.00 104 LEU A CA 1
ATOM 851 C C . LEU A 1 104 ? -5.458 2.255 -2.254 1.00 92.00 104 LEU A C 1
ATOM 853 O O . LEU A 1 104 ? -6.077 1.989 -1.229 1.00 92.00 104 LEU A O 1
ATOM 857 N N . ALA A 1 105 ? -5.433 1.430 -3.301 1.00 91.00 105 ALA A N 1
ATOM 858 C CA . ALA A 1 105 ? -6.145 0.155 -3.309 1.00 91.00 105 ALA A CA 1
ATOM 859 C C . ALA A 1 105 ? -5.621 -0.799 -2.225 1.00 91.00 105 ALA A C 1
ATOM 861 O O . ALA A 1 105 ? -6.412 -1.373 -1.483 1.00 91.00 105 ALA A O 1
ATOM 862 N N . VAL A 1 106 ? -4.295 -0.909 -2.085 1.00 92.12 106 VAL A N 1
ATOM 863 C CA . VAL A 1 106 ? -3.660 -1.688 -1.011 1.00 92.12 106 VAL A CA 1
ATOM 864 C C . VAL A 1 106 ? -4.052 -1.138 0.358 1.00 92.12 106 VAL A C 1
ATOM 866 O O . VAL A 1 106 ? -4.376 -1.915 1.249 1.00 92.12 106 VAL A O 1
ATOM 869 N N . MET A 1 107 ? -4.082 0.186 0.527 1.00 93.25 107 MET A N 1
ATOM 870 C CA . MET A 1 107 ? -4.501 0.795 1.789 1.00 93.25 107 MET A CA 1
ATOM 871 C C . MET A 1 107 ? -5.922 0.414 2.183 1.00 93.25 107 MET A C 1
ATOM 873 O O . MET A 1 107 ? -6.157 0.023 3.322 1.00 93.25 107 MET A O 1
ATOM 877 N N . ILE A 1 108 ? -6.859 0.490 1.244 1.00 93.06 108 ILE A N 1
ATOM 878 C CA . ILE A 1 108 ? -8.261 0.158 1.502 1.00 93.06 108 ILE A CA 1
ATOM 879 C C . ILE A 1 108 ? -8.432 -1.334 1.773 1.00 93.06 108 ILE A C 1
ATOM 881 O O . ILE A 1 108 ? -9.141 -1.685 2.710 1.00 93.06 108 ILE A O 1
ATOM 885 N N . GLU A 1 109 ? -7.749 -2.197 1.018 1.00 93.38 109 GLU A N 1
ATOM 886 C CA . GLU A 1 109 ? -7.755 -3.647 1.246 1.00 93.38 109 GLU A CA 1
ATOM 887 C C . GLU A 1 109 ? -7.276 -3.988 2.662 1.00 93.38 109 GLU A C 1
ATOM 889 O O . GLU A 1 109 ? -7.927 -4.752 3.377 1.00 93.38 109 GLU A O 1
ATOM 894 N N . LEU A 1 110 ? -6.166 -3.381 3.091 1.00 93.81 110 LEU A N 1
ATOM 895 C CA . LEU A 1 110 ? -5.630 -3.562 4.436 1.00 93.81 110 LEU A CA 1
ATOM 896 C C . LEU A 1 110 ? -6.618 -3.060 5.499 1.00 93.81 110 LEU A C 1
ATOM 898 O O . LEU A 1 110 ? -6.907 -3.780 6.449 1.00 93.81 110 LEU A O 1
ATOM 902 N N . MET A 1 111 ? -7.192 -1.868 5.323 1.00 94.94 111 MET A N 1
ATOM 903 C CA . MET A 1 111 ? -8.168 -1.309 6.266 1.00 94.94 111 MET A CA 1
ATOM 904 C C . MET A 1 111 ? -9.429 -2.172 6.383 1.00 94.94 111 MET A C 1
ATOM 906 O O . MET A 1 111 ? -9.837 -2.509 7.492 1.00 94.94 111 MET A O 1
ATOM 910 N N . ALA A 1 112 ? -10.036 -2.546 5.255 1.00 94.62 112 ALA A N 1
ATOM 911 C CA . ALA A 1 112 ? -11.284 -3.305 5.207 1.00 94.62 112 ALA A CA 1
ATOM 912 C C . ALA A 1 112 ? -11.131 -4.732 5.758 1.00 94.62 112 ALA A C 1
ATOM 914 O O . ALA A 1 112 ? -12.076 -5.272 6.332 1.00 94.62 112 ALA A O 1
ATOM 915 N N . ASN A 1 113 ? -9.938 -5.320 5.630 1.00 94.06 113 ASN A N 1
ATOM 916 C CA . ASN A 1 113 ? -9.639 -6.689 6.054 1.00 94.06 113 ASN A CA 1
ATOM 917 C C . ASN A 1 113 ? -8.662 -6.743 7.241 1.00 94.06 113 ASN A C 1
ATOM 919 O O . ASN A 1 113 ? -7.961 -7.742 7.428 1.00 94.06 113 ASN A O 1
ATOM 923 N N . ALA A 1 114 ? -8.590 -5.683 8.051 1.00 92.06 114 ALA A N 1
ATOM 924 C CA . ALA A 1 114 ? -7.591 -5.555 9.111 1.00 92.06 114 ALA A CA 1
ATOM 925 C C . ALA A 1 114 ? -7.609 -6.734 10.103 1.00 92.06 114 ALA A C 1
ATOM 927 O O . ALA A 1 114 ? -6.548 -7.236 10.479 1.00 92.06 114 ALA A O 1
ATOM 928 N N . ASP A 1 115 ? -8.798 -7.242 10.450 1.00 90.31 115 ASP A N 1
ATOM 929 C CA . ASP A 1 115 ? -8.958 -8.425 11.306 1.00 90.31 115 ASP A CA 1
ATOM 930 C C . ASP A 1 115 ? -8.260 -9.665 10.731 1.00 90.31 115 ASP A C 1
ATOM 932 O O . ASP A 1 115 ? -7.620 -10.415 11.467 1.00 90.31 115 ASP A O 1
ATOM 936 N N . TYR A 1 116 ? -8.349 -9.884 9.416 1.00 90.56 116 TYR A N 1
ATOM 937 C CA . TYR A 1 116 ? -7.706 -11.020 8.751 1.00 90.56 116 TYR A CA 1
ATOM 938 C C . TYR A 1 116 ? -6.178 -10.894 8.768 1.00 90.56 116 TYR A C 1
ATOM 940 O O . TYR A 1 116 ? -5.467 -11.874 9.016 1.00 90.56 116 TYR A O 1
ATOM 948 N N . TYR A 1 117 ? -5.658 -9.691 8.512 1.00 89.56 117 TYR A N 1
ATOM 949 C CA . TYR A 1 117 ? -4.216 -9.456 8.503 1.00 89.56 117 TYR A CA 1
ATOM 950 C C . TYR A 1 117 ? -3.611 -9.569 9.900 1.00 89.56 117 TYR A C 1
ATOM 952 O O . TYR A 1 117 ? -2.560 -10.186 10.052 1.00 89.56 117 TYR A O 1
ATOM 960 N N . LEU A 1 118 ? -4.288 -9.062 10.929 1.00 86.94 118 LEU A N 1
ATOM 961 C CA . LEU A 1 118 ? -3.814 -9.141 12.311 1.00 86.94 118 LEU A CA 1
ATOM 962 C C . LEU A 1 118 ? -3.792 -10.572 12.878 1.00 86.94 118 LEU A C 1
ATOM 964 O O . LEU A 1 118 ? -3.068 -10.829 13.839 1.00 86.94 118 LEU A O 1
ATOM 968 N N . GLN A 1 119 ? -4.518 -11.510 12.263 1.00 85.31 119 GLN A N 1
ATOM 969 C CA . GLN A 1 119 ? -4.458 -12.946 12.577 1.00 85.31 119 GLN A CA 1
ATOM 970 C C . GLN A 1 119 ? -3.254 -13.664 11.942 1.00 85.31 119 GLN A C 1
ATOM 972 O O . GLN A 1 119 ? -3.020 -14.839 12.217 1.00 85.31 119 GLN A O 1
ATOM 977 N N . GLN A 1 120 ? -2.488 -13.013 11.059 1.00 83.19 120 GLN A N 1
ATOM 978 C CA . GLN A 1 120 ? -1.352 -13.664 10.406 1.00 83.19 120 GL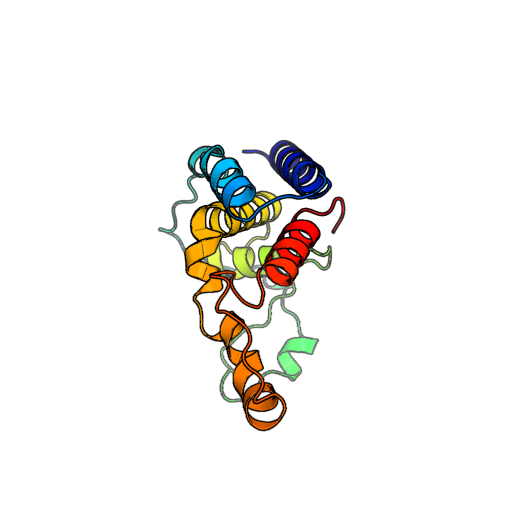N A CA 1
ATOM 979 C C . GLN A 1 120 ? -0.175 -13.831 11.371 1.00 83.19 120 GLN A C 1
ATOM 981 O O . GLN A 1 120 ? 0.145 -12.937 12.151 1.00 83.19 120 GLN A O 1
ATOM 986 N N . LYS A 1 121 ? 0.563 -14.940 11.233 1.00 76.75 121 LYS A N 1
ATOM 987 C CA . LYS A 1 121 ? 1.692 -15.302 12.115 1.00 76.75 121 LYS A CA 1
ATOM 988 C C . LYS A 1 121 ? 2.735 -14.198 12.302 1.00 76.75 121 LYS A C 1
ATOM 990 O O . LYS A 1 121 ? 3.324 -14.096 13.371 1.00 76.75 121 LYS A O 1
ATOM 995 N N . ILE A 1 122 ? 2.975 -13.362 11.291 1.00 74.56 122 ILE A N 1
ATOM 996 C CA . ILE A 1 122 ? 3.917 -12.233 11.387 1.00 74.56 122 ILE A CA 1
ATOM 997 C C . ILE A 1 122 ? 3.508 -11.213 12.468 1.00 74.56 122 ILE A C 1
ATOM 999 O O . ILE A 1 122 ? 4.363 -10.593 13.105 1.00 74.56 122 ILE A O 1
ATOM 1003 N N . PHE A 1 123 ? 2.205 -11.095 12.733 1.00 71.88 123 PHE A N 1
ATOM 1004 C CA . PHE A 1 123 ? 1.654 -10.267 13.799 1.00 71.88 123 PHE A CA 1
ATOM 1005 C C . PHE A 1 123 ? 1.555 -11.003 15.149 1.00 71.88 123 PHE A C 1
ATOM 1007 O O . PHE A 1 123 ? 1.398 -10.358 16.184 1.00 71.88 123 PHE A O 1
ATOM 1014 N N . GLU A 1 124 ? 1.748 -12.328 15.167 1.00 65.19 124 GLU A N 1
ATOM 1015 C CA . GLU A 1 124 ? 1.810 -13.166 16.376 1.00 65.19 124 GLU A CA 1
ATOM 1016 C C . GLU A 1 124 ? 3.244 -13.371 16.909 1.00 65.19 124 GLU A C 1
ATOM 1018 O O . GLU A 1 124 ? 3.438 -13.591 18.103 1.00 65.19 124 GLU A O 1
ATOM 1023 N N . GLN A 1 125 ? 4.263 -13.314 16.043 1.00 56.62 125 GLN A N 1
ATOM 1024 C CA . GLN A 1 125 ? 5.606 -13.871 16.291 1.00 56.62 125 GLN A CA 1
ATOM 1025 C C . GLN A 1 125 ? 6.483 -13.191 17.361 1.00 56.62 125 GLN A C 1
ATOM 1027 O O . GLN A 1 125 ? 7.547 -13.722 17.675 1.00 56.62 125 GLN A O 1
ATOM 1032 N N . ASP A 1 126 ? 6.038 -12.119 18.021 1.00 52.44 126 ASP A N 1
ATOM 1033 C CA . ASP A 1 126 ? 6.754 -11.577 19.197 1.00 52.44 126 ASP A CA 1
ATOM 1034 C C . ASP A 1 126 ? 6.668 -12.508 20.429 1.00 52.44 126 ASP A C 1
ATOM 1036 O O . ASP A 1 126 ? 7.260 -12.242 21.476 1.00 52.44 126 ASP A O 1
ATOM 1040 N N . VAL A 1 127 ? 5.922 -13.614 20.323 1.00 48.16 127 VAL A N 1
ATOM 1041 C CA . VAL A 1 127 ? 5.638 -14.562 21.409 1.00 48.16 127 VAL A CA 1
ATOM 1042 C C . VAL A 1 127 ? 6.841 -15.414 21.834 1.00 48.16 127 VAL A C 1
ATOM 1044 O O . VAL A 1 127 ? 6.927 -15.766 23.007 1.00 48.16 127 VAL A O 1
ATOM 1047 N N . LEU A 1 128 ? 7.816 -15.697 20.962 1.00 45.62 128 LEU A N 1
ATOM 1048 C CA . LEU A 1 128 ? 8.892 -16.639 21.323 1.00 45.62 128 LEU A CA 1
ATOM 1049 C C . LEU A 1 128 ? 9.826 -16.138 22.440 1.00 45.62 128 LEU A C 1
ATOM 1051 O O . LEU A 1 128 ? 10.380 -16.960 23.157 1.00 45.62 128 LEU A O 1
ATOM 1055 N N . TYR A 1 129 ? 9.971 -14.822 22.631 1.00 40.56 129 TYR A N 1
ATOM 1056 C CA . TYR A 1 129 ? 10.863 -14.259 23.659 1.00 40.56 129 TYR A CA 1
ATOM 1057 C C . TYR A 1 129 ? 10.149 -13.712 24.900 1.00 40.56 129 TYR A C 1
ATOM 1059 O O . TYR A 1 129 ? 10.809 -13.342 25.871 1.00 40.56 129 TYR A O 1
ATOM 1067 N N . ARG A 1 130 ? 8.814 -13.631 24.888 1.00 42.34 130 ARG A N 1
ATOM 1068 C CA . ARG A 1 130 ? 8.052 -12.977 25.963 1.00 42.34 130 ARG A CA 1
ATOM 1069 C C . ARG A 1 130 ? 7.406 -13.968 26.932 1.00 42.34 130 ARG A C 1
ATOM 1071 O O . ARG A 1 130 ? 7.320 -13.658 28.119 1.00 42.34 130 ARG A O 1
ATOM 1078 N N . ASP A 1 131 ? 7.039 -15.160 26.461 1.00 46.41 131 ASP A N 1
ATOM 1079 C CA . ASP A 1 131 ? 6.382 -16.182 27.291 1.00 46.41 131 ASP A CA 1
ATOM 1080 C C . ASP A 1 131 ? 7.336 -16.832 28.315 1.00 46.41 131 ASP A C 1
ATOM 1082 O O . ASP A 1 131 ? 6.902 -17.183 29.409 1.00 46.41 131 ASP A O 1
ATOM 1086 N N . GLU A 1 132 ? 8.645 -16.908 28.040 1.00 51.03 132 GLU A N 1
ATOM 1087 C CA . GLU A 1 132 ? 9.636 -17.342 29.046 1.00 51.03 132 GLU A CA 1
ATOM 1088 C C . GLU A 1 132 ? 9.900 -16.278 30.127 1.00 51.03 132 GLU A C 1
ATOM 1090 O O . GLU A 1 132 ? 10.323 -16.613 31.233 1.00 51.03 132 GLU A O 1
ATOM 1095 N N . ALA A 1 133 ? 9.634 -14.999 29.840 1.00 49.88 133 ALA A N 1
ATOM 1096 C CA . ALA A 1 133 ? 10.000 -13.887 30.718 1.00 49.88 133 ALA A CA 1
ATOM 1097 C C . ALA A 1 133 ? 8.845 -13.356 31.588 1.00 49.88 133 ALA A C 1
ATOM 1099 O O . ALA A 1 133 ? 9.106 -12.754 32.629 1.00 49.88 133 ALA A O 1
ATOM 1100 N N . LEU A 1 134 ? 7.579 -13.541 31.189 1.00 51.47 134 LEU A N 1
ATOM 1101 C CA . LEU A 1 134 ? 6.426 -12.900 31.839 1.00 51.47 134 LEU A CA 1
ATOM 1102 C C . LEU A 1 134 ? 5.283 -13.887 32.099 1.00 51.47 134 LEU A C 1
ATOM 1104 O O . LEU A 1 134 ? 4.178 -13.760 31.578 1.00 51.47 134 LEU A O 1
ATOM 1108 N N . ASN A 1 135 ? 5.540 -14.857 32.974 1.00 49.19 135 ASN A N 1
ATOM 1109 C CA . ASN A 1 135 ? 4.502 -15.697 33.564 1.00 49.19 135 ASN A CA 1
ATOM 1110 C C . ASN A 1 135 ? 3.729 -14.915 34.647 1.00 49.19 135 ASN A C 1
ATOM 1112 O O . ASN A 1 135 ? 3.874 -15.158 35.845 1.00 49.19 135 ASN A O 1
ATOM 1116 N N . THR A 1 136 ? 2.941 -13.923 34.232 1.00 44.91 136 THR A N 1
ATOM 1117 C CA . THR A 1 136 ? 2.001 -13.214 35.109 1.00 44.91 136 THR A CA 1
ATOM 1118 C C . THR A 1 136 ? 0.672 -13.031 34.397 1.00 44.91 136 THR A C 1
ATOM 1120 O O . THR A 1 136 ? 0.622 -12.422 33.333 1.00 44.91 136 THR A O 1
ATOM 1123 N N . ASN A 1 137 ? -0.379 -13.565 35.021 1.00 48.66 137 ASN A N 1
ATOM 1124 C CA . ASN A 1 137 ? -1.799 -13.510 34.668 1.00 48.66 137 ASN A CA 1
ATOM 1125 C C . ASN A 1 137 ? -2.256 -12.158 34.079 1.00 48.66 137 ASN A C 1
ATOM 1127 O O . ASN A 1 137 ? -2.816 -11.328 34.794 1.00 48.66 137 ASN A O 1
ATOM 1131 N N . MET A 1 138 ? -2.064 -11.943 32.778 1.00 45.00 138 MET A N 1
ATOM 1132 C CA . MET A 1 138 ? -2.779 -10.900 32.050 1.00 45.00 138 MET A CA 1
ATOM 1133 C C . MET A 1 138 ? -4.079 -11.502 31.534 1.00 45.00 138 MET A C 1
ATOM 1135 O O . MET A 1 138 ? -4.072 -12.460 30.758 1.00 45.00 138 MET A O 1
ATOM 1139 N N . GLU A 1 139 ? -5.192 -10.942 32.003 1.00 41.72 139 GLU A N 1
ATOM 1140 C CA . GLU A 1 139 ? -6.514 -11.167 31.431 1.00 41.72 139 GLU A CA 1
ATOM 1141 C C . GLU A 1 139 ? -6.428 -11.021 29.909 1.00 41.72 139 GLU A C 1
ATOM 1143 O O . GLU A 1 139 ? -5.882 -10.042 29.393 1.00 41.72 139 GLU A O 1
ATOM 1148 N N . LYS A 1 140 ? -6.929 -12.030 29.188 1.00 40.72 140 LYS A N 1
ATOM 1149 C CA . LYS A 1 140 ? -7.094 -11.979 27.736 1.00 40.72 140 LYS A CA 1
ATOM 1150 C C . LYS A 1 140 ? -8.076 -10.859 27.415 1.00 40.72 140 LYS A C 1
ATOM 1152 O O . LYS A 1 140 ? -9.283 -11.068 27.410 1.00 40.72 140 LYS A O 1
ATOM 1157 N N . VAL A 1 141 ? -7.553 -9.672 27.158 1.00 45.66 141 VAL A N 1
ATOM 1158 C CA . VAL A 1 141 ? -8.276 -8.680 26.378 1.00 45.66 141 VAL A CA 1
ATOM 1159 C C . VAL A 1 141 ? -8.125 -9.130 24.926 1.00 45.66 141 VAL A C 1
ATOM 1161 O O . VAL A 1 141 ? -6.997 -9.285 24.460 1.00 45.66 141 VAL A O 1
ATOM 1164 N N . ASP A 1 142 ? -9.242 -9.407 24.251 1.00 49.34 142 ASP A N 1
ATOM 1165 C CA . ASP A 1 142 ? -9.343 -9.813 22.836 1.00 49.34 142 ASP A CA 1
ATOM 1166 C C . ASP A 1 142 ? -8.884 -8.687 21.878 1.00 49.34 142 ASP A C 1
ATOM 1168 O O . ASP A 1 142 ? -9.620 -8.227 21.010 1.00 49.34 142 ASP A O 1
ATOM 1172 N N . ILE A 1 143 ? -7.666 -8.176 22.057 1.00 57.81 143 ILE A N 1
ATOM 1173 C CA . ILE A 1 143 ? -7.042 -7.154 21.216 1.00 57.81 143 ILE A CA 1
ATOM 1174 C C . ILE A 1 143 ? -5.807 -7.796 20.593 1.00 57.81 143 ILE A C 1
ATOM 1176 O O . ILE A 1 143 ? -4.942 -8.317 21.303 1.00 57.81 143 ILE A O 1
ATOM 1180 N N . PHE A 1 144 ? -5.709 -7.772 19.260 1.00 63.94 144 PHE A N 1
ATOM 1181 C CA . PHE A 1 144 ? -4.522 -8.274 18.573 1.00 63.94 144 PHE A CA 1
ATOM 1182 C C . PHE A 1 144 ? -3.274 -7.563 19.108 1.00 63.94 144 PHE A C 1
ATOM 1184 O O . PHE A 1 144 ? -3.243 -6.331 19.194 1.00 63.94 144 PHE A O 1
ATOM 1191 N N . LYS A 1 145 ? -2.231 -8.335 19.447 1.00 68.44 145 LYS A N 1
ATOM 1192 C CA . LYS A 1 145 ? -1.035 -7.849 20.162 1.00 68.44 145 LYS A CA 1
ATOM 1193 C C . LYS A 1 145 ? -0.311 -6.697 19.450 1.00 68.44 145 LYS A C 1
ATOM 1195 O O . LYS A 1 145 ? 0.345 -5.924 20.135 1.00 68.44 145 LYS A O 1
ATOM 1200 N N . LYS A 1 146 ? -0.458 -6.583 18.122 1.00 78.81 146 LYS A N 1
ATOM 1201 C CA . LYS A 1 146 ? 0.171 -5.558 17.267 1.00 78.81 146 LYS A CA 1
ATOM 1202 C C . LYS A 1 146 ? -0.809 -4.590 16.598 1.00 78.81 146 LYS A C 1
ATOM 1204 O O . LYS A 1 146 ? -0.515 -4.025 15.547 1.00 78.81 146 LYS A O 1
ATOM 1209 N N . THR A 1 147 ? -2.009 -4.429 17.161 1.00 84.19 147 THR A N 1
ATOM 1210 C CA . THR A 1 147 ? -3.029 -3.538 16.577 1.00 84.19 147 THR A CA 1
ATOM 1211 C C . THR A 1 147 ? -2.494 -2.116 16.397 1.00 84.19 147 THR A C 1
ATOM 1213 O O . THR A 1 147 ? -2.714 -1.506 15.360 1.00 84.19 147 THR A O 1
ATOM 1216 N N . GLN A 1 148 ? -1.769 -1.578 17.379 1.00 84.62 148 GLN A N 1
ATOM 1217 C CA . GLN A 1 148 ? -1.312 -0.186 17.333 1.00 84.62 148 GLN A CA 1
ATOM 1218 C C . GLN A 1 148 ? -0.202 0.027 16.300 1.00 84.62 148 GLN A C 1
ATOM 1220 O O . GLN A 1 148 ? -0.220 1.018 15.576 1.00 84.62 148 GLN A O 1
ATOM 1225 N N . GLU A 1 149 ? 0.724 -0.922 16.183 1.00 86.12 149 GLU A N 1
ATOM 1226 C CA . GLU A 1 149 ? 1.772 -0.942 15.166 1.00 86.12 149 GLU A CA 1
ATOM 1227 C C . GLU A 1 149 ? 1.159 -1.032 13.771 1.00 86.12 149 GLU A C 1
ATOM 1229 O O . GLU A 1 149 ? 1.519 -0.259 12.890 1.00 86.12 149 GLU A O 1
ATOM 1234 N N . TYR A 1 150 ? 0.174 -1.915 13.591 1.00 88.50 150 TYR A N 1
ATOM 1235 C CA . TYR A 1 150 ? -0.560 -2.032 12.337 1.00 88.50 150 TYR A CA 1
ATOM 1236 C C . TYR A 1 150 ? -1.215 -0.702 11.941 1.00 88.50 150 TYR A C 1
ATOM 1238 O O . TYR A 1 150 ? -1.016 -0.223 10.827 1.00 88.50 150 TYR A O 1
ATOM 1246 N N . ILE A 1 151 ? -1.923 -0.051 12.869 1.00 89.31 151 ILE A N 1
ATOM 1247 C CA . ILE A 1 151 ? -2.549 1.261 12.638 1.00 89.31 151 ILE A CA 1
ATOM 1248 C C . ILE A 1 151 ? -1.498 2.334 12.313 1.00 89.31 151 ILE A C 1
ATOM 1250 O O . ILE A 1 151 ? -1.710 3.155 11.418 1.00 89.31 151 ILE A O 1
ATOM 1254 N N . ALA A 1 152 ? -0.360 2.333 13.011 1.00 88.50 152 ALA A N 1
ATOM 1255 C CA . ALA A 1 152 ? 0.723 3.281 12.770 1.00 88.50 152 ALA A CA 1
ATOM 1256 C C . ALA A 1 152 ? 1.332 3.121 11.366 1.00 88.50 152 ALA A C 1
ATOM 1258 O O . ALA A 1 152 ? 1.567 4.126 10.690 1.00 88.50 152 ALA A O 1
ATOM 1259 N N . GLU A 1 153 ? 1.525 1.884 10.905 1.00 90.19 153 GLU A N 1
ATOM 1260 C CA . GLU A 1 153 ? 1.993 1.596 9.545 1.00 90.19 153 GLU A CA 1
ATOM 1261 C C . GLU A 1 153 ? 0.962 2.017 8.493 1.00 90.19 153 GLU A C 1
ATOM 1263 O O . GLU A 1 153 ? 1.322 2.670 7.510 1.00 90.19 153 GLU A O 1
ATOM 1268 N N . LEU A 1 154 ? -0.332 1.740 8.716 1.00 92.12 154 LEU A N 1
ATOM 1269 C CA . LEU A 1 154 ? -1.383 2.208 7.806 1.00 92.12 154 LEU A CA 1
ATOM 1270 C C . LEU A 1 154 ? -1.373 3.735 7.673 1.00 92.12 154 LEU A C 1
ATOM 1272 O O . LEU A 1 154 ? -1.403 4.274 6.566 1.00 92.12 154 LEU A O 1
ATOM 1276 N N . LYS A 1 155 ? -1.248 4.441 8.800 1.00 91.88 155 LYS A N 1
ATOM 1277 C CA . LYS A 1 155 ? -1.126 5.900 8.822 1.00 91.88 155 LYS A CA 1
ATOM 1278 C C . LYS A 1 155 ? 0.101 6.381 8.050 1.00 91.88 155 LYS A C 1
ATOM 1280 O O . LYS A 1 155 ? 0.002 7.337 7.280 1.00 91.88 155 LYS A O 1
ATOM 1285 N N . LEU A 1 156 ? 1.256 5.745 8.241 1.00 89.31 156 LEU A N 1
ATOM 1286 C CA . LEU A 1 156 ? 2.487 6.114 7.541 1.00 89.31 156 LEU A CA 1
ATOM 1287 C C . LEU A 1 156 ? 2.337 5.939 6.025 1.00 89.31 156 LEU A C 1
ATOM 1289 O O . LEU A 1 156 ? 2.724 6.824 5.260 1.00 89.31 156 LEU A O 1
ATOM 1293 N N . MET A 1 157 ? 1.701 4.851 5.594 1.00 89.06 157 MET A N 1
ATOM 1294 C CA . MET A 1 157 ? 1.419 4.587 4.185 1.00 89.06 157 MET A CA 1
ATOM 1295 C C . MET A 1 157 ? 0.381 5.539 3.572 1.00 89.06 157 MET A C 1
ATOM 1297 O O . MET A 1 157 ? 0.329 5.647 2.350 1.00 89.06 157 MET A O 1
ATOM 1301 N N . CYS A 1 158 ? -0.376 6.303 4.357 1.00 90.06 158 CYS A N 1
ATOM 1302 C CA . CYS A 1 158 ? -1.243 7.379 3.855 1.00 90.06 158 CYS A CA 1
ATOM 1303 C C . CYS A 1 158 ? -0.577 8.763 3.851 1.00 90.06 158 CYS A C 1
ATOM 1305 O O . CYS A 1 1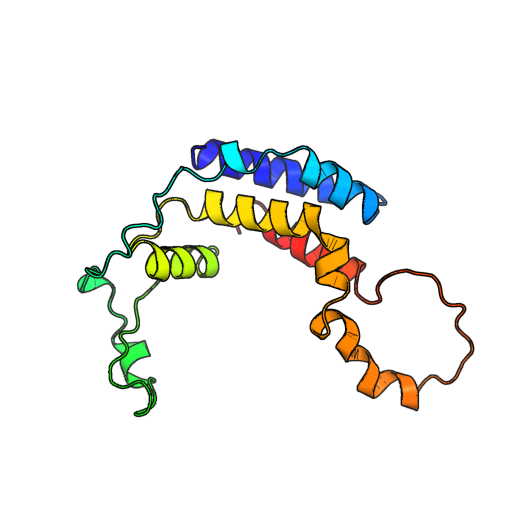58 ? -1.159 9.726 3.352 1.00 90.06 158 CYS A O 1
ATOM 1307 N N . LYS A 1 159 ? 0.638 8.888 4.397 1.00 86.00 159 LYS A N 1
ATOM 1308 C CA . LYS A 1 159 ? 1.277 10.185 4.624 1.00 86.00 159 LYS A CA 1
ATOM 1309 C C . LYS A 1 159 ? 1.459 10.995 3.327 1.00 86.00 159 LYS A C 1
ATOM 1311 O O . LYS A 1 159 ? 1.997 10.471 2.347 1.00 86.00 159 LYS A O 1
ATOM 1316 N N . PRO A 1 160 ? 1.123 12.299 3.344 1.00 69.38 160 PRO A N 1
ATOM 1317 C CA . PRO A 1 160 ? 1.417 13.198 2.241 1.00 69.38 160 PRO A CA 1
ATOM 1318 C C . PRO A 1 160 ? 2.897 13.263 1.884 1.00 69.38 160 PRO A C 1
ATOM 1320 O O . PRO A 1 160 ? 3.742 13.433 2.762 1.00 69.38 160 PRO A O 1
ATOM 1323 N N . HIS A 1 161 ? 3.194 13.181 0.584 1.00 65.50 161 HIS A N 1
ATOM 1324 C CA . HIS A 1 161 ? 4.547 13.295 0.023 1.00 65.50 161 HIS A CA 1
ATOM 1325 C C . HIS A 1 161 ? 5.552 12.238 0.511 1.00 65.50 161 HIS A C 1
ATOM 1327 O O . HIS A 1 161 ? 6.752 12.512 0.557 1.00 65.50 161 HIS A O 1
ATOM 1333 N N . SER A 1 162 ? 5.061 11.050 0.880 1.00 57.50 162 SER A N 1
ATOM 1334 C CA . SER A 1 162 ? 5.897 9.873 1.122 1.00 57.50 162 SER A CA 1
ATOM 1335 C C . SER A 1 162 ? 6.293 9.157 -0.156 1.00 57.50 162 SER A C 1
ATOM 1337 O O . SER A 1 162 ? 5.486 9.127 -1.119 1.00 57.50 162 SER A O 1
#

Secondary structure (DSSP, 8-state):
--HHHHHHHHHHHHHHTTSTT--HHHHHHHHHTS-GGGTS----TT-------GGGB-HHHHTT--GGGTT---BPPP-SS-HHHHHHHHHHHSS-TTHHHHHHHHHHHHHHTHHHHHTSHHHHGGGGGTTTT--S--------TTHHHHHHHHHHHT-TT-